Protein AF-A0A2V8UN53-F1 (afdb_monomer)

Foldseek 3Di:
DPDDPPDDPDQDDPPPDRPDDDPVVVVVLVVVQVVCCVPPQPPNDDSVVSVVVVVVVLVVCCVDPNVVVSVVVVVVVVVVD

Secondary structure (DSSP, 8-state):
----TT--------SSS-----HHHHHHHHHHHHHHIIIIIGGG--HHHHHHHHHHHHHHHHTSTTHHHHHHHHHHHTT--

Sequence (81 aa):
EVISPGRPSIYVNLGPHPPRLWPEDLDRLHELWLRLSEDQFGSKLHHRDVIGAALRRLEKDLDSDRRNDAIEDLNRELRKD

pLDDT: mean 81.08, std 21.01, range [35.97, 98.25]

Structure (mmCIF, N/CA/C/O backbone):
data_AF-A0A2V8UN53-F1
#
_entry.id   AF-A0A2V8UN53-F1
#
loop_
_atom_site.group_PDB
_atom_site.id
_atom_site.type_symbol
_atom_site.label_atom_id
_atom_site.label_alt_id
_atom_site.label_comp_id
_atom_site.label_asym_id
_atom_site.label_entity_id
_atom_site.label_seq_id
_atom_site.pdbx_PDB_ins_code
_atom_site.Cartn_x
_atom_site.Cartn_y
_atom_site.Cartn_z
_atom_site.occupancy
_atom_site.B_iso_or_equiv
_atom_site.auth_seq_id
_atom_site.auth_comp_id
_atom_site.auth_asym_id
_atom_site.auth_atom_id
_atom_site.pdbx_PDB_model_num
ATOM 1 N N . GLU A 1 1 ? -3.875 -13.178 -9.353 1.00 35.97 1 GLU A N 1
ATOM 2 C CA . GLU A 1 1 ? -4.886 -13.031 -10.415 1.00 35.97 1 GLU A CA 1
ATOM 3 C C . GLU A 1 1 ? -4.460 -13.907 -11.584 1.00 35.97 1 GLU A C 1
ATOM 5 O O . GLU A 1 1 ? -3.322 -13.791 -12.028 1.00 35.97 1 GLU A O 1
ATOM 10 N N . VAL A 1 2 ? -5.290 -14.871 -11.987 1.00 40.50 2 VAL A N 1
ATOM 11 C CA . VAL A 1 2 ? -4.982 -15.736 -13.135 1.00 40.50 2 VAL A CA 1
ATOM 12 C C . VAL A 1 2 ? -5.184 -14.893 -14.391 1.00 40.50 2 VAL A C 1
ATOM 14 O O . VAL A 1 2 ? -6.306 -14.751 -14.872 1.00 40.50 2 VAL A O 1
ATOM 17 N N . ILE A 1 3 ? -4.110 -14.280 -14.886 1.00 44.66 3 ILE A N 1
ATOM 18 C CA . ILE A 1 3 ? -4.133 -13.541 -16.150 1.00 44.66 3 ILE A CA 1
ATOM 19 C C . ILE A 1 3 ? -3.527 -14.450 -17.215 1.00 44.66 3 ILE A C 1
ATOM 21 O O . ILE A 1 3 ? -2.313 -14.618 -17.305 1.00 44.66 3 ILE A O 1
ATOM 25 N N . SER A 1 4 ? -4.403 -15.091 -17.988 1.00 42.59 4 SER A N 1
ATOM 26 C CA . SER A 1 4 ? -4.030 -15.835 -19.190 1.00 42.59 4 SER A CA 1
ATOM 27 C C . SER A 1 4 ? -3.414 -14.889 -20.235 1.00 42.59 4 SER A C 1
ATOM 29 O O . SER A 1 4 ? -3.835 -13.730 -20.323 1.00 42.59 4 SER A O 1
ATOM 31 N N . PRO A 1 5 ? -2.456 -15.350 -21.060 1.00 39.28 5 PRO A N 1
ATOM 32 C CA . PRO A 1 5 ? -1.834 -14.510 -22.076 1.00 39.28 5 PRO A CA 1
ATOM 33 C C . PRO A 1 5 ? -2.880 -14.166 -23.146 1.00 39.28 5 PRO A C 1
ATOM 35 O O . PRO A 1 5 ? -3.413 -15.065 -23.790 1.00 39.28 5 PRO A O 1
ATOM 38 N N . GLY A 1 6 ? -3.205 -12.879 -23.308 1.00 47.19 6 GLY A N 1
ATOM 39 C CA . GLY A 1 6 ? -4.120 -12.395 -24.354 1.00 47.19 6 GLY A CA 1
ATOM 40 C C . GLY A 1 6 ? -5.284 -11.514 -23.889 1.00 47.19 6 GLY A C 1
ATOM 41 O O . GLY A 1 6 ? -6.006 -10.993 -24.735 1.00 47.19 6 GLY A O 1
ATOM 42 N N . ARG A 1 7 ? -5.481 -11.292 -22.580 1.00 42.25 7 ARG A N 1
ATOM 43 C CA . ARG A 1 7 ? -6.427 -10.262 -22.113 1.00 42.25 7 ARG A CA 1
ATOM 44 C C . ARG A 1 7 ? -5.747 -8.885 -22.111 1.00 42.25 7 ARG A C 1
ATOM 46 O O . ARG A 1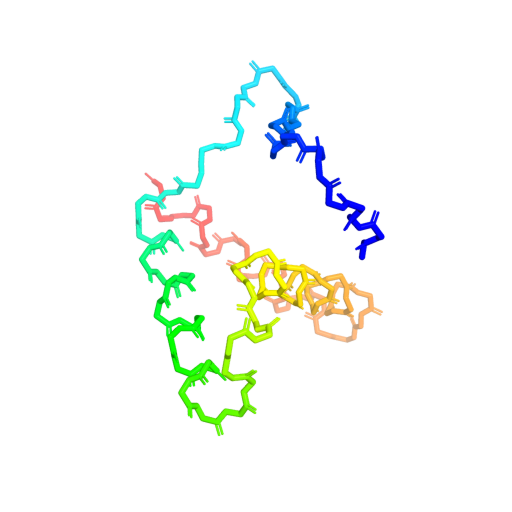 7 ? -4.725 -8.750 -21.439 1.00 42.25 7 ARG A O 1
ATOM 53 N N . PRO A 1 8 ? -6.280 -7.871 -22.819 1.00 44.84 8 PRO A N 1
ATOM 54 C CA . PRO A 1 8 ? -5.788 -6.505 -22.676 1.00 44.84 8 PRO A CA 1
ATOM 55 C C . PRO A 1 8 ? -5.975 -6.053 -21.225 1.00 44.84 8 PRO A C 1
ATOM 57 O O . PRO A 1 8 ? -6.961 -6.430 -20.587 1.00 44.84 8 PRO A O 1
ATOM 60 N N . SER A 1 9 ? -5.026 -5.269 -20.705 1.00 49.22 9 SER A N 1
ATOM 61 C CA . SER A 1 9 ? -5.128 -4.637 -19.387 1.00 49.22 9 SER A CA 1
ATOM 62 C C . SER A 1 9 ? -6.468 -3.912 -19.284 1.00 49.22 9 SER A C 1
ATOM 64 O O . SER A 1 9 ? -6.698 -2.910 -19.958 1.00 49.22 9 SER A O 1
ATOM 66 N N . ILE A 1 10 ? -7.386 -4.464 -18.497 1.00 47.34 10 ILE A N 1
ATOM 67 C CA . ILE A 1 10 ? -8.733 -3.922 -18.352 1.00 47.34 10 ILE A CA 1
ATOM 68 C C . ILE A 1 10 ? -8.682 -2.796 -17.328 1.00 47.34 10 ILE A C 1
ATOM 70 O O . ILE A 1 10 ? -8.466 -3.028 -16.142 1.00 47.34 10 ILE A O 1
ATOM 74 N N . TYR A 1 11 ? -8.886 -1.570 -17.805 1.00 51.09 11 TYR A N 1
ATOM 75 C CA . TYR A 1 11 ? -9.232 -0.435 -16.960 1.00 51.09 11 TYR A CA 1
ATOM 76 C C . TYR A 1 11 ? -10.600 -0.717 -16.337 1.00 51.09 11 TYR A C 1
ATOM 78 O O . TYR A 1 11 ? -11.606 -0.790 -17.043 1.00 51.09 11 TYR A O 1
ATOM 86 N N . VAL A 1 12 ? -10.643 -0.907 -15.022 1.00 45.81 12 VAL A N 1
ATOM 87 C CA . VAL A 1 12 ? -11.899 -1.019 -14.275 1.00 45.81 12 VAL A CA 1
ATOM 88 C C . VAL A 1 12 ? -12.237 0.349 -13.694 1.00 45.81 12 VAL A C 1
ATOM 90 O O . VAL A 1 12 ? -11.475 0.901 -12.904 1.00 45.81 12 VAL A O 1
ATOM 93 N N . ASN A 1 13 ? -13.379 0.905 -14.104 1.00 41.16 13 ASN A N 1
ATOM 94 C CA . ASN A 1 13 ? -13.929 2.115 -13.499 1.00 41.16 13 ASN A CA 1
ATOM 95 C C . ASN A 1 13 ? -14.428 1.784 -12.089 1.00 41.16 13 ASN A C 1
ATOM 97 O O . ASN A 1 13 ? -15.437 1.099 -1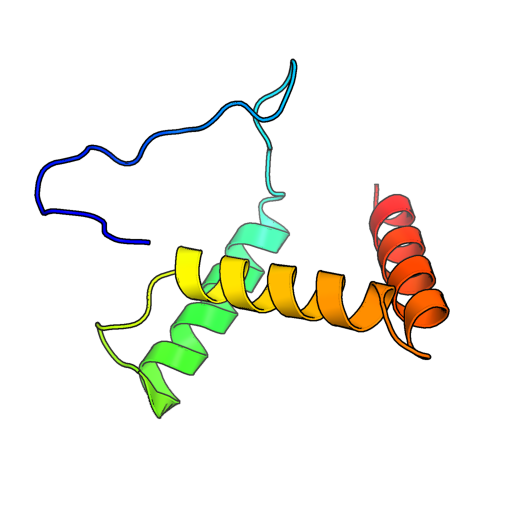1.925 1.00 41.16 13 ASN A O 1
ATOM 101 N N . LEU A 1 14 ? -13.730 2.288 -11.075 1.00 47.22 14 LEU A N 1
ATOM 102 C CA . LEU A 1 14 ? -14.216 2.315 -9.700 1.00 47.22 14 LEU A CA 1
ATOM 103 C C . LEU A 1 14 ? -14.994 3.628 -9.494 1.00 47.22 14 LEU A C 1
ATOM 105 O O . LEU A 1 14 ? -14.445 4.614 -9.020 1.00 47.22 14 LEU A O 1
ATOM 109 N N . GLY A 1 15 ? -16.272 3.654 -9.891 1.00 50.41 15 GLY A N 1
ATOM 110 C CA . GLY A 1 15 ? -17.167 4.809 -9.697 1.00 50.41 15 GLY A CA 1
ATOM 111 C C . GLY A 1 15 ? -17.219 5.823 -10.861 1.00 50.41 15 GLY A C 1
ATOM 112 O O . GLY A 1 15 ? -16.728 5.534 -11.952 1.00 50.41 15 GLY A O 1
ATOM 113 N N . PRO A 1 16 ? -17.861 7.001 -10.671 1.00 49.81 16 PRO A N 1
ATOM 114 C CA . PRO A 1 16 ? -18.149 7.976 -11.738 1.00 49.81 16 PRO A CA 1
ATOM 115 C C . PRO A 1 16 ? -16.918 8.735 -12.261 1.00 49.81 16 PRO A C 1
ATOM 117 O O . PRO A 1 16 ? -17.025 9.501 -13.220 1.00 49.81 16 PRO A O 1
ATOM 120 N N . HIS A 1 17 ? -15.750 8.525 -11.658 1.00 44.78 17 HIS A N 1
ATOM 121 C CA . HIS A 1 17 ? -14.488 9.095 -12.103 1.00 44.78 17 HIS A CA 1
ATOM 122 C C . HIS A 1 17 ? -13.442 7.985 -12.235 1.00 44.78 17 HIS A C 1
ATOM 124 O O . HIS A 1 17 ? -13.405 7.089 -11.391 1.00 44.78 17 HIS A O 1
ATOM 130 N N . PRO A 1 18 ? -12.582 8.023 -13.269 1.00 48.22 18 PRO A N 1
ATOM 131 C CA . PRO A 1 18 ? -11.463 7.098 -13.350 1.00 48.22 18 PRO A CA 1
ATOM 132 C C . PRO A 1 18 ? -10.562 7.326 -12.127 1.00 48.22 18 PRO A C 1
ATOM 134 O O . PRO A 1 18 ? -10.270 8.490 -11.833 1.00 48.22 18 PRO A O 1
ATOM 137 N N . PRO A 1 19 ? -10.122 6.274 -11.414 1.00 59.19 19 PRO A N 1
ATOM 138 C CA . PRO A 1 19 ? -9.159 6.432 -10.333 1.00 59.19 19 PRO A CA 1
ATOM 139 C C . PRO A 1 19 ? -7.887 7.059 -10.911 1.00 59.19 19 PRO A C 1
ATOM 141 O O . PRO A 1 19 ? -7.150 6.421 -11.665 1.00 59.19 19 PRO A O 1
ATOM 144 N N . ARG A 1 20 ? -7.669 8.343 -10.618 1.00 66.31 20 ARG A N 1
ATOM 145 C CA . ARG A 1 20 ? -6.442 9.051 -10.977 1.00 66.31 20 ARG A CA 1
ATOM 146 C C . ARG A 1 20 ? -5.499 8.896 -9.800 1.00 66.31 20 ARG A C 1
ATOM 148 O O . ARG A 1 20 ? -5.690 9.544 -8.778 1.00 66.31 20 ARG A O 1
ATOM 155 N N . LEU A 1 21 ? -4.524 8.003 -9.941 1.00 73.88 21 LEU A N 1
ATOM 156 C CA . LEU A 1 21 ? -3.354 8.059 -9.076 1.00 73.88 21 LEU A CA 1
ATOM 157 C C . LEU A 1 21 ? -2.617 9.359 -9.377 1.00 73.88 21 LEU A C 1
ATOM 159 O O . LEU A 1 21 ? -2.526 9.768 -10.541 1.00 73.88 21 LEU A O 1
ATOM 163 N N . TRP A 1 22 ? -2.135 10.004 -8.327 1.00 80.69 22 TRP A N 1
ATOM 164 C CA . TRP A 1 22 ? -1.336 11.205 -8.464 1.00 80.69 22 TRP A CA 1
ATOM 165 C C . TRP A 1 22 ? -0.005 10.844 -9.137 1.00 80.69 22 TRP A C 1
ATOM 167 O O . TRP A 1 22 ? 0.475 9.718 -8.955 1.00 80.69 22 TRP A O 1
ATOM 177 N N . PRO A 1 23 ? 0.596 11.736 -9.945 1.00 81.62 23 PRO A N 1
ATOM 178 C CA . PRO A 1 23 ? 1.908 11.482 -10.541 1.00 81.62 23 PRO A CA 1
ATOM 179 C C . PRO A 1 23 ? 2.944 11.018 -9.510 1.00 81.62 23 PRO A C 1
ATOM 181 O O . PRO A 1 23 ? 3.664 10.051 -9.744 1.00 81.62 23 PRO A O 1
ATOM 184 N N . GLU A 1 24 ? 2.930 11.617 -8.322 1.00 83.31 24 GLU A N 1
ATOM 185 C CA . GLU A 1 24 ? 3.838 11.300 -7.221 1.00 83.31 24 GLU A CA 1
ATOM 186 C C . GLU A 1 24 ? 3.633 9.872 -6.682 1.00 83.31 24 GLU A C 1
ATOM 188 O O . GLU A 1 24 ? 4.590 9.214 -6.263 1.00 83.31 24 GLU A O 1
ATOM 193 N N . ASP A 1 25 ? 2.399 9.360 -6.716 1.00 86.81 25 ASP A N 1
ATOM 194 C CA . ASP A 1 25 ? 2.092 7.980 -6.330 1.00 86.81 25 ASP A CA 1
ATOM 195 C C . ASP A 1 25 ? 2.552 6.976 -7.389 1.00 86.81 25 ASP A C 1
ATOM 197 O O . ASP A 1 25 ? 2.978 5.869 -7.045 1.00 86.81 25 ASP A O 1
ATOM 201 N N . LEU A 1 26 ? 2.494 7.348 -8.673 1.00 87.81 26 LEU A N 1
ATOM 202 C CA . LEU A 1 26 ? 3.028 6.529 -9.763 1.00 87.81 26 LEU A CA 1
ATOM 203 C C . LEU A 1 26 ? 4.552 6.434 -9.685 1.00 87.81 26 LEU A C 1
ATOM 205 O O . LEU A 1 26 ? 5.091 5.334 -9.817 1.00 87.81 26 LEU A O 1
ATOM 209 N N . ASP A 1 27 ? 5.224 7.547 -9.400 1.00 89.25 27 ASP A N 1
ATOM 210 C CA . ASP A 1 27 ? 6.673 7.574 -9.195 1.00 89.25 27 ASP A CA 1
ATOM 211 C C . ASP A 1 27 ? 7.056 6.715 -7.986 1.00 89.25 27 ASP A C 1
ATOM 213 O O . ASP A 1 27 ? 7.907 5.828 -8.081 1.00 89.25 27 ASP A O 1
ATOM 217 N N . ARG A 1 28 ? 6.354 6.876 -6.857 1.00 93.56 28 ARG A N 1
ATOM 218 C CA . ARG A 1 28 ? 6.574 6.050 -5.660 1.00 93.56 28 ARG A CA 1
ATOM 219 C C . ARG A 1 28 ? 6.356 4.563 -5.936 1.00 93.56 28 ARG A C 1
ATOM 221 O O . ARG A 1 28 ? 7.119 3.726 -5.448 1.00 93.56 28 ARG A O 1
ATOM 228 N N . LEU A 1 29 ? 5.315 4.219 -6.691 1.00 94.00 29 LEU A N 1
ATOM 229 C CA . LEU A 1 29 ? 5.040 2.846 -7.099 1.00 94.00 29 LEU A CA 1
ATOM 230 C C . LEU A 1 29 ? 6.167 2.285 -7.973 1.00 94.00 29 LEU A C 1
ATOM 232 O O . LEU A 1 29 ? 6.571 1.136 -7.772 1.00 94.00 29 LEU A O 1
ATOM 236 N N . HIS A 1 30 ? 6.664 3.077 -8.922 1.00 92.62 30 HIS A N 1
ATOM 237 C CA . HIS A 1 30 ? 7.756 2.683 -9.802 1.00 92.62 30 HIS A CA 1
ATOM 238 C C . HIS A 1 30 ? 9.045 2.419 -9.020 1.00 92.62 30 HIS A C 1
ATOM 240 O O . HIS A 1 30 ? 9.649 1.363 -9.191 1.00 92.62 30 HIS A O 1
ATOM 246 N N . GLU A 1 31 ? 9.408 3.303 -8.092 1.00 96.44 31 GLU A N 1
ATOM 247 C CA . GLU A 1 31 ? 10.602 3.152 -7.250 1.00 96.44 31 GLU A CA 1
ATOM 248 C C . GLU A 1 31 ? 10.545 1.897 -6.370 1.00 96.44 31 GLU A C 1
ATOM 250 O O . GLU A 1 31 ? 11.504 1.127 -6.278 1.00 96.44 31 GLU A O 1
ATOM 255 N N . LEU A 1 32 ? 9.390 1.633 -5.748 1.00 96.88 32 LEU A N 1
ATOM 256 C CA . LEU A 1 32 ? 9.191 0.404 -4.976 1.00 96.88 32 LEU A CA 1
ATOM 257 C C . LEU A 1 32 ? 9.295 -0.840 -5.860 1.00 96.88 32 LEU A C 1
ATOM 259 O O . LEU A 1 32 ? 9.879 -1.844 -5.446 1.00 96.88 32 LEU A O 1
ATOM 263 N N . TRP A 1 33 ? 8.729 -0.787 -7.066 1.00 97.06 33 TRP A N 1
ATOM 264 C CA . TRP A 1 33 ? 8.829 -1.875 -8.030 1.00 97.06 33 TRP A CA 1
ATOM 265 C C . TRP A 1 33 ? 10.275 -2.107 -8.478 1.00 97.06 33 TRP A C 1
ATOM 267 O O . TRP A 1 33 ? 10.703 -3.262 -8.483 1.00 97.06 33 TRP A O 1
ATOM 277 N N . LEU A 1 34 ? 11.028 -1.053 -8.803 1.00 97.06 34 LEU A N 1
ATOM 278 C CA . LEU A 1 34 ? 12.417 -1.146 -9.253 1.00 97.06 34 LEU A CA 1
ATOM 279 C C . LEU A 1 34 ? 13.275 -1.811 -8.179 1.00 97.06 34 LEU A C 1
ATOM 281 O O . LEU A 1 34 ? 13.859 -2.865 -8.427 1.00 97.06 34 LEU A O 1
ATOM 285 N N . ARG A 1 35 ? 13.225 -1.281 -6.953 1.00 97.06 35 ARG A N 1
ATOM 286 C CA . ARG A 1 35 ? 13.954 -1.825 -5.802 1.00 97.06 35 ARG A CA 1
ATOM 287 C C . ARG A 1 35 ? 13.678 -3.312 -5.590 1.00 97.06 35 ARG A C 1
ATOM 289 O O . ARG A 1 35 ? 14.589 -4.117 -5.452 1.00 97.06 35 ARG A O 1
ATOM 296 N N . LEU A 1 36 ? 12.405 -3.702 -5.569 1.00 96.75 36 LEU A N 1
ATOM 297 C CA . LEU A 1 36 ? 12.022 -5.095 -5.322 1.00 96.75 36 LEU A CA 1
ATOM 298 C C . LEU A 1 36 ? 12.359 -6.020 -6.505 1.00 96.75 36 LEU A C 1
ATOM 300 O O . LEU A 1 36 ? 12.626 -7.211 -6.303 1.00 96.75 36 LEU A O 1
ATOM 304 N N . SER A 1 37 ? 12.342 -5.491 -7.729 1.00 94.50 37 SER A N 1
ATOM 305 C CA . SER A 1 37 ? 12.727 -6.228 -8.935 1.00 94.50 37 SER A CA 1
ATOM 306 C C . SER A 1 37 ? 14.232 -6.479 -8.971 1.00 94.50 37 SER A C 1
ATOM 308 O O . SER A 1 37 ? 14.642 -7.593 -9.285 1.00 94.50 37 SER A O 1
ATOM 310 N N . GLU A 1 38 ? 15.044 -5.491 -8.603 1.00 95.06 38 GLU A N 1
ATOM 311 C CA . GLU A 1 38 ? 16.504 -5.617 -8.532 1.00 95.06 38 GLU A CA 1
ATOM 312 C C . GLU A 1 38 ? 16.950 -6.534 -7.383 1.00 95.06 38 GLU A C 1
ATOM 314 O O . GLU A 1 38 ? 17.808 -7.393 -7.583 1.00 95.06 38 GLU A O 1
ATOM 319 N N . ASP A 1 39 ? 16.321 -6.412 -6.209 1.00 92.94 39 ASP A N 1
ATOM 320 C CA . ASP A 1 39 ? 16.770 -7.098 -4.991 1.00 92.94 39 ASP A CA 1
ATOM 321 C C . ASP A 1 39 ? 16.355 -8.579 -4.912 1.00 92.94 39 ASP A C 1
ATOM 323 O O . ASP A 1 39 ? 17.093 -9.403 -4.369 1.00 92.94 39 ASP A O 1
ATOM 327 N N . GLN A 1 40 ? 15.145 -8.935 -5.366 1.00 92.81 40 GLN A N 1
ATOM 328 C CA . GLN A 1 40 ? 14.565 -10.261 -5.079 1.00 92.81 40 GLN A CA 1
ATOM 329 C C . GLN A 1 40 ? 13.832 -10.922 -6.242 1.00 92.81 40 GLN A C 1
ATOM 331 O O . GLN A 1 40 ? 13.952 -12.135 -6.434 1.00 92.81 40 GLN A O 1
ATOM 336 N N . PHE A 1 41 ? 12.995 -10.179 -6.964 1.00 93.56 41 PHE A N 1
ATOM 337 C CA . PHE A 1 41 ? 11.937 -10.807 -7.763 1.00 93.56 41 PHE A CA 1
ATOM 338 C C . PHE A 1 41 ? 12.183 -10.773 -9.274 1.00 93.56 41 PHE A C 1
ATOM 340 O O . PHE A 1 41 ? 11.562 -11.550 -10.010 1.00 93.56 41 PHE A O 1
ATOM 347 N N . GLY A 1 42 ? 13.101 -9.927 -9.746 1.00 93.38 42 GLY A N 1
ATOM 348 C CA . GLY A 1 42 ? 13.418 -9.766 -11.161 1.00 93.38 42 GLY A CA 1
ATOM 349 C C . GLY A 1 42 ? 12.177 -9.490 -12.009 1.00 93.38 42 GLY A C 1
ATOM 350 O O . GLY A 1 42 ? 11.206 -8.875 -11.571 1.00 93.38 42 GLY A O 1
ATOM 351 N N . SER A 1 43 ? 12.171 -10.041 -13.221 1.00 91.25 43 SER A N 1
ATOM 352 C CA . SER A 1 43 ? 11.085 -9.880 -14.195 1.00 91.25 43 SER A CA 1
ATOM 353 C C . SER A 1 43 ? 9.742 -10.499 -13.788 1.00 91.25 43 SER A C 1
ATOM 355 O O . SER A 1 43 ? 8.759 -10.344 -14.512 1.00 91.25 43 SER A O 1
ATOM 357 N N . LYS A 1 44 ? 9.666 -11.215 -12.658 1.00 92.56 44 LYS A N 1
ATOM 358 C CA . LYS A 1 44 ? 8.405 -11.794 -12.169 1.00 92.56 44 LYS A CA 1
ATOM 359 C C . LYS A 1 44 ? 7.521 -10.766 -11.465 1.00 92.56 44 LYS A C 1
ATOM 361 O O . LYS A 1 44 ? 6.318 -11.005 -11.352 1.00 92.56 44 LYS A O 1
ATOM 366 N N . LEU A 1 45 ? 8.095 -9.668 -10.973 1.00 93.94 45 LEU A N 1
ATOM 367 C CA . LEU A 1 45 ? 7.357 -8.634 -10.259 1.00 93.94 45 LEU A CA 1
ATOM 368 C C . LEU A 1 45 ? 6.740 -7.631 -11.231 1.00 93.94 45 LEU A C 1
ATOM 370 O O . LEU A 1 45 ? 7.411 -7.110 -12.118 1.00 93.94 45 LEU A O 1
ATOM 374 N N . HIS A 1 46 ? 5.472 -7.300 -11.017 1.00 92.88 46 HIS A N 1
ATOM 375 C CA . HIS A 1 46 ? 4.765 -6.262 -11.758 1.00 92.88 46 HIS A CA 1
ATOM 376 C C . HIS A 1 46 ? 4.276 -5.174 -10.797 1.00 92.88 46 HIS A C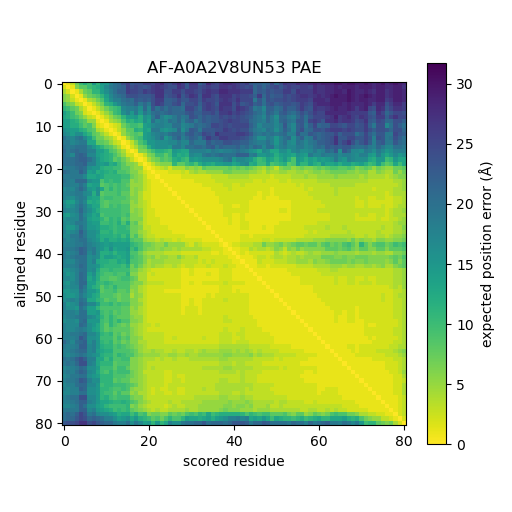 1
ATOM 378 O O . HIS A 1 46 ? 4.006 -5.438 -9.626 1.00 92.88 46 HIS A O 1
ATOM 384 N N . HIS A 1 47 ? 4.054 -3.958 -11.300 1.00 90.81 47 HIS A N 1
ATOM 385 C CA . HIS A 1 47 ? 3.493 -2.852 -10.511 1.00 90.81 47 HIS A CA 1
ATOM 386 C C . HIS A 1 47 ? 2.182 -3.234 -9.784 1.00 90.81 47 HIS A C 1
ATOM 388 O O . HIS A 1 47 ? 2.003 -2.915 -8.610 1.00 90.81 47 HIS A O 1
ATOM 394 N N . ARG A 1 48 ? 1.295 -4.008 -10.434 1.00 90.19 48 ARG A N 1
ATOM 395 C CA . ARG A 1 48 ? 0.044 -4.510 -9.8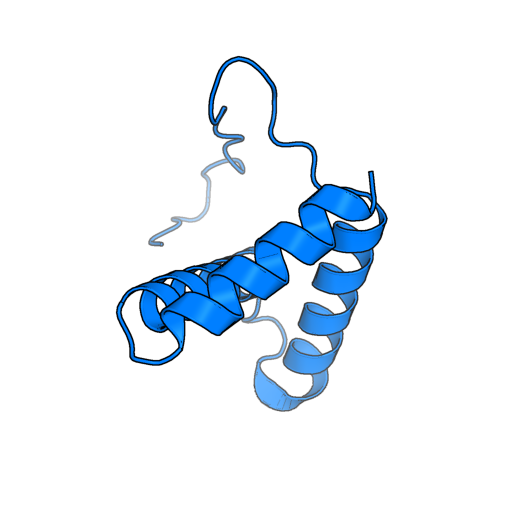21 1.00 90.19 48 ARG A CA 1
ATOM 396 C C . ARG A 1 48 ? 0.274 -5.375 -8.578 1.00 90.19 48 ARG A C 1
ATOM 398 O O . ARG A 1 48 ? -0.579 -5.411 -7.696 1.00 90.19 48 ARG A O 1
ATOM 405 N N . ASP A 1 49 ? 1.409 -6.067 -8.500 1.00 93.75 49 ASP A N 1
ATOM 406 C CA . ASP A 1 49 ? 1.728 -6.946 -7.377 1.00 93.75 49 ASP A CA 1
ATOM 407 C C . ASP A 1 49 ? 2.120 -6.112 -6.150 1.00 93.75 49 ASP A C 1
ATOM 409 O O . ASP A 1 49 ? 1.699 -6.424 -5.034 1.00 93.75 49 ASP A O 1
ATOM 413 N N . VAL A 1 50 ? 2.844 -5.006 -6.371 1.00 95.38 50 VAL A N 1
ATOM 414 C CA . VAL A 1 50 ? 3.192 -4.015 -5.340 1.00 95.38 50 VAL A CA 1
ATOM 415 C C . VAL A 1 50 ? 1.933 -3.335 -4.805 1.00 95.38 50 VAL A C 1
ATOM 417 O O . VAL A 1 50 ? 1.714 -3.346 -3.593 1.00 95.38 50 VAL A O 1
ATOM 420 N N . ILE A 1 51 ? 1.059 -2.837 -5.692 1.00 93.44 51 ILE A N 1
ATOM 421 C CA . ILE A 1 51 ? -0.235 -2.252 -5.295 1.00 93.44 51 ILE A CA 1
ATOM 422 C C . ILE A 1 51 ? -1.053 -3.275 -4.504 1.00 93.44 51 ILE A C 1
ATOM 424 O O . ILE A 1 51 ? -1.501 -2.992 -3.396 1.00 93.44 51 ILE A O 1
ATOM 428 N N . GLY A 1 52 ? -1.215 -4.490 -5.032 1.00 92.12 52 GLY A N 1
ATOM 429 C CA . GLY A 1 52 ? -1.994 -5.529 -4.364 1.00 92.12 52 GLY A CA 1
ATOM 430 C C . GLY A 1 52 ? -1.440 -5.887 -2.982 1.00 92.12 52 GLY A C 1
ATOM 431 O O . GLY A 1 52 ? -2.211 -6.156 -2.062 1.00 92.12 52 GLY A O 1
ATOM 432 N N . ALA A 1 53 ? -0.116 -5.887 -2.810 1.00 96.12 53 ALA A N 1
ATOM 433 C CA . ALA A 1 53 ? 0.509 -6.104 -1.509 1.00 96.12 53 ALA A CA 1
ATOM 434 C C . ALA A 1 53 ? 0.272 -4.935 -0.542 1.00 96.12 53 ALA A C 1
ATOM 436 O O . ALA A 1 53 ? 0.017 -5.187 0.635 1.00 96.12 53 ALA A O 1
ATOM 437 N N . ALA A 1 54 ? 0.332 -3.689 -1.017 1.00 96.06 54 ALA A N 1
ATOM 438 C CA . ALA A 1 54 ? 0.041 -2.505 -0.211 1.00 96.06 54 ALA A CA 1
ATOM 439 C C . ALA A 1 54 ? -1.424 -2.484 0.258 1.00 96.06 54 ALA A C 1
ATOM 441 O O . ALA A 1 54 ? -1.678 -2.302 1.445 1.00 96.06 54 ALA A O 1
ATOM 442 N N . LEU A 1 55 ? -2.372 -2.780 -0.637 1.00 95.31 55 LEU A N 1
ATOM 443 C CA . LEU A 1 55 ? -3.799 -2.842 -0.306 1.00 95.31 55 LEU A CA 1
ATOM 444 C C . LEU A 1 55 ? -4.102 -3.917 0.744 1.00 95.31 55 LEU A C 1
ATOM 446 O O . LEU A 1 55 ? -4.724 -3.619 1.756 1.00 95.31 55 LEU A O 1
ATOM 450 N N . ARG A 1 56 ? -3.577 -5.140 0.577 1.00 97.38 56 ARG A N 1
ATOM 451 C CA . ARG A 1 56 ? -3.754 -6.210 1.580 1.00 97.38 56 ARG A CA 1
ATOM 452 C C . ARG A 1 56 ? -3.129 -5.872 2.934 1.00 97.38 56 ARG A C 1
ATOM 454 O O . ARG A 1 56 ? -3.607 -6.339 3.964 1.00 97.38 56 ARG A O 1
ATOM 461 N N . ARG A 1 57 ? -2.032 -5.106 2.950 1.00 97.50 57 ARG A N 1
ATOM 462 C CA . ARG A 1 57 ? -1.435 -4.613 4.201 1.00 97.50 57 ARG A CA 1
ATOM 463 C C . ARG A 1 57 ? -2.352 -3.596 4.871 1.00 97.50 57 ARG A C 1
ATOM 465 O O . ARG A 1 57 ? -2.571 -3.725 6.066 1.00 97.50 57 ARG A O 1
ATOM 472 N N . LEU A 1 58 ? -2.926 -2.666 4.108 1.00 97.31 58 LEU A N 1
ATOM 473 C CA . LEU A 1 58 ? -3.888 -1.700 4.633 1.00 97.31 58 LEU A CA 1
ATOM 474 C C . LEU A 1 58 ? -5.142 -2.391 5.189 1.00 97.31 58 LEU A C 1
ATOM 476 O O . LEU A 1 58 ? -5.542 -2.085 6.305 1.00 97.31 58 LEU A O 1
ATOM 480 N N . GLU A 1 59 ? -5.718 -3.356 4.465 1.00 97.50 59 GLU A N 1
ATOM 481 C CA . GLU A 1 59 ? -6.845 -4.172 4.951 1.00 97.50 59 GLU A CA 1
ATOM 482 C C . GLU A 1 59 ? -6.508 -4.847 6.287 1.00 97.50 59 GLU A C 1
ATOM 484 O O . GLU A 1 59 ? -7.236 -4.701 7.265 1.00 97.50 59 GLU A O 1
ATOM 489 N N . LYS A 1 60 ? -5.349 -5.514 6.361 1.00 97.69 60 LYS A N 1
ATOM 490 C CA . LYS A 1 60 ? -4.890 -6.158 7.596 1.00 97.69 60 LYS A CA 1
ATOM 491 C C . LYS A 1 60 ? -4.717 -5.160 8.742 1.00 97.69 60 LYS A C 1
ATOM 493 O O . LYS A 1 60 ? -5.064 -5.478 9.875 1.00 97.69 60 LYS A O 1
ATOM 498 N N . ASP A 1 61 ? -4.148 -3.992 8.462 1.00 98.25 61 ASP A N 1
ATOM 499 C CA . ASP A 1 61 ? -3.916 -2.967 9.474 1.00 98.25 61 ASP A CA 1
ATOM 500 C C . ASP A 1 61 ? -5.249 -2.432 10.019 1.00 98.25 61 ASP A C 1
ATOM 502 O O . ASP A 1 61 ? -5.395 -2.295 11.235 1.00 98.25 61 ASP A O 1
ATOM 506 N N . LEU A 1 62 ? -6.246 -2.232 9.149 1.00 97.88 62 LEU A N 1
ATOM 507 C CA . LEU A 1 62 ? -7.604 -1.814 9.516 1.00 97.88 62 LEU A CA 1
ATOM 508 C C . LEU A 1 62 ? -8.355 -2.846 10.372 1.00 97.88 62 LEU A C 1
ATOM 510 O O . LEU A 1 62 ? -9.173 -2.448 11.202 1.00 97.88 62 LEU A O 1
ATOM 514 N N . ASP A 1 63 ? -8.051 -4.134 10.210 1.00 97.50 63 ASP A N 1
ATOM 515 C CA . ASP A 1 63 ? -8.637 -5.240 10.982 1.00 97.50 63 ASP A CA 1
ATOM 516 C C . ASP A 1 63 ? -7.825 -5.608 12.243 1.00 97.50 63 ASP A C 1
ATOM 518 O O . ASP A 1 63 ? -8.097 -6.614 12.902 1.00 97.50 63 ASP A O 1
ATOM 522 N N . SER A 1 64 ? -6.815 -4.807 12.595 1.00 97.19 64 SER A N 1
ATOM 523 C CA . SER A 1 64 ? -5.909 -5.063 13.721 1.00 97.19 64 SER A CA 1
ATOM 524 C C . SER A 1 64 ? -5.922 -3.943 14.767 1.00 97.19 64 SER A C 1
ATOM 526 O O . SER A 1 64 ? -6.640 -2.949 14.658 1.00 97.19 64 SER A O 1
ATOM 528 N N . ASP A 1 65 ? -5.079 -4.080 15.787 1.00 97.50 65 ASP A N 1
ATOM 529 C CA . ASP A 1 65 ? -4.784 -3.029 16.764 1.00 97.50 65 ASP A CA 1
ATOM 530 C C . ASP A 1 65 ? -4.166 -1.765 16.131 1.00 97.50 65 ASP A C 1
ATOM 532 O O . ASP A 1 65 ? -4.280 -0.681 16.704 1.00 97.50 65 ASP A O 1
ATOM 536 N N . ARG A 1 66 ? -3.617 -1.861 14.911 1.00 97.69 66 ARG A N 1
ATOM 537 C CA . ARG A 1 66 ? -3.103 -0.726 14.118 1.00 97.69 66 ARG A CA 1
ATOM 538 C C . ARG A 1 66 ? -4.167 0.079 13.369 1.00 97.69 66 ARG A C 1
ATOM 540 O O . ARG A 1 66 ? -3.828 1.009 12.636 1.00 97.69 66 ARG A O 1
ATOM 547 N N . ARG A 1 67 ? -5.455 -0.227 13.550 1.00 98.06 67 ARG A N 1
ATOM 548 C CA . ARG A 1 67 ? -6.551 0.443 12.833 1.00 98.06 67 ARG A CA 1
ATOM 549 C C . ARG A 1 67 ? -6.505 1.968 12.948 1.00 98.06 67 ARG A C 1
ATOM 551 O O . ARG A 1 67 ? -6.758 2.660 11.965 1.00 98.06 67 ARG A O 1
ATOM 558 N N . ASN A 1 68 ? -6.204 2.491 14.136 1.00 98.06 68 ASN A N 1
ATOM 559 C CA . ASN A 1 68 ? -6.162 3.937 14.355 1.00 98.06 68 ASN A CA 1
ATOM 560 C C . ASN A 1 68 ? -4.996 4.595 13.606 1.00 98.06 68 ASN A C 1
ATOM 562 O O . ASN A 1 68 ? -5.207 5.641 13.000 1.00 98.06 68 ASN A O 1
ATOM 566 N N . ASP A 1 69 ? -3.827 3.953 13.565 1.00 98.00 69 ASP A N 1
ATOM 567 C CA . ASP A 1 69 ? -2.667 4.440 12.810 1.00 98.00 69 ASP A CA 1
ATOM 568 C C . ASP A 1 69 ? -2.977 4.487 11.309 1.00 98.00 69 ASP A C 1
ATOM 570 O O . ASP A 1 69 ? -2.728 5.495 10.653 1.00 98.00 69 ASP A O 1
ATOM 574 N N . ALA A 1 70 ? -3.599 3.428 10.775 1.00 97.31 70 ALA A N 1
ATOM 575 C CA . ALA A 1 70 ? -4.001 3.3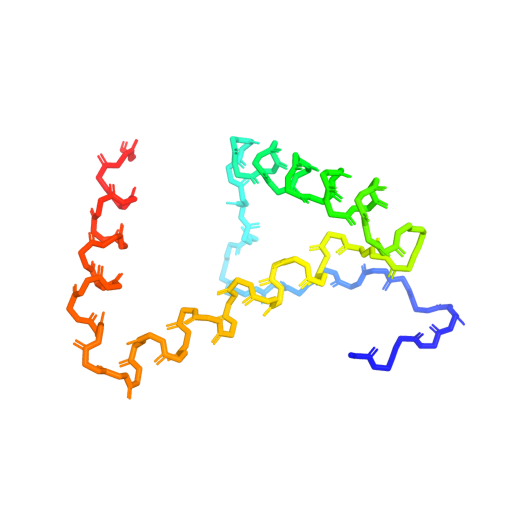64 9.370 1.00 97.31 70 ALA A CA 1
ATOM 576 C C . ALA A 1 70 ? -5.005 4.473 9.002 1.00 97.31 70 ALA A C 1
ATOM 578 O O . ALA A 1 70 ? -4.915 5.075 7.932 1.00 97.31 70 ALA A O 1
ATOM 579 N N . ILE A 1 71 ? -5.951 4.779 9.896 1.00 97.50 71 ILE A N 1
ATOM 580 C CA . ILE A 1 71 ? -6.888 5.898 9.718 1.00 97.50 71 ILE A CA 1
ATOM 581 C C . ILE A 1 71 ? -6.158 7.245 9.793 1.00 97.50 71 ILE A C 1
ATOM 583 O O . ILE A 1 71 ? -6.487 8.166 9.044 1.00 97.50 71 ILE A O 1
ATOM 587 N N . GLU A 1 72 ? -5.181 7.394 10.686 1.00 97.25 72 GLU A N 1
ATOM 588 C CA . GLU A 1 72 ? -4.387 8.618 10.794 1.00 97.25 72 GLU A CA 1
ATOM 589 C C . GLU A 1 72 ? -3.526 8.857 9.546 1.00 97.25 72 GLU A C 1
ATOM 591 O O . GLU A 1 72 ? -3.481 9.984 9.051 1.00 97.25 72 GLU A O 1
ATOM 596 N N . ASP A 1 73 ? -2.911 7.808 8.996 1.00 94.88 73 ASP A N 1
ATOM 597 C CA . ASP A 1 73 ? -2.187 7.856 7.722 1.00 94.88 73 ASP A CA 1
ATOM 598 C C . ASP A 1 73 ? -3.092 8.339 6.586 1.00 94.88 73 ASP A C 1
ATOM 600 O O . ASP A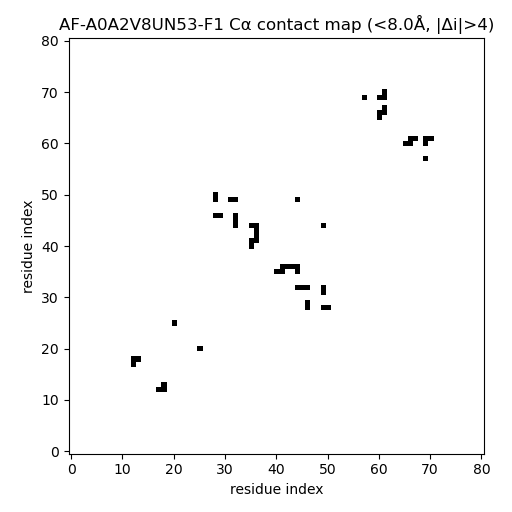 1 73 ? -2.746 9.290 5.886 1.00 94.88 73 ASP A O 1
ATOM 604 N N . LEU A 1 74 ? -4.295 7.769 6.453 1.00 93.56 74 LEU A N 1
ATOM 605 C CA . LEU A 1 74 ? -5.265 8.218 5.449 1.00 93.56 74 LEU A CA 1
ATOM 606 C C . LEU A 1 74 ? -5.672 9.681 5.660 1.00 93.56 74 LEU A C 1
ATOM 608 O O . LEU A 1 74 ? -5.738 10.446 4.702 1.00 93.56 74 LEU A O 1
ATOM 612 N N . ASN A 1 75 ? -5.890 10.103 6.908 1.00 94.56 75 ASN A N 1
ATO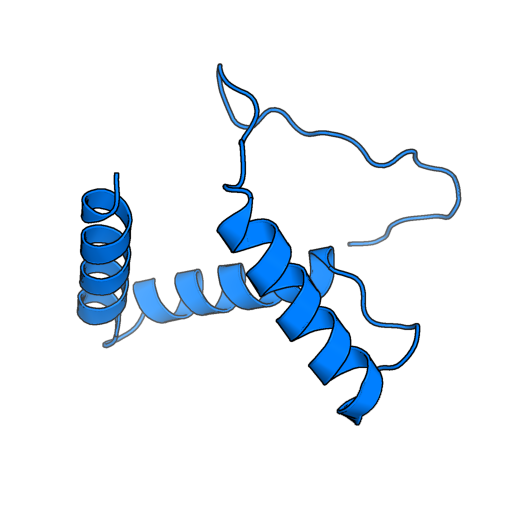M 613 C CA . ASN A 1 75 ? -6.181 11.504 7.216 1.00 94.56 75 ASN A CA 1
ATOM 614 C C . ASN A 1 75 ? -5.024 12.445 6.855 1.00 94.56 75 ASN A C 1
ATOM 616 O O . ASN A 1 75 ? -5.277 13.598 6.508 1.00 94.56 75 ASN A O 1
ATOM 620 N N . ARG A 1 76 ? -3.767 11.997 6.955 1.00 92.38 76 ARG A N 1
ATOM 621 C CA . ARG A 1 76 ? -2.607 12.780 6.505 1.00 92.38 76 ARG A CA 1
ATOM 622 C C . ARG A 1 76 ? -2.586 12.924 4.991 1.00 92.38 76 ARG A C 1
ATOM 624 O O . ARG A 1 76 ? -2.337 14.029 4.523 1.00 92.38 76 ARG A O 1
ATOM 631 N N . GLU A 1 77 ? -2.859 11.854 4.250 1.00 86.94 77 GLU A N 1
ATOM 632 C CA . GLU A 1 77 ? -2.908 11.914 2.785 1.00 86.94 77 GLU A CA 1
ATOM 633 C C . GLU A 1 77 ? -4.051 12.815 2.297 1.00 86.94 77 GLU A C 1
ATOM 635 O O . GLU A 1 77 ? -3.813 13.695 1.482 1.00 86.94 77 GLU A O 1
ATOM 640 N N . LEU A 1 78 ? -5.245 12.728 2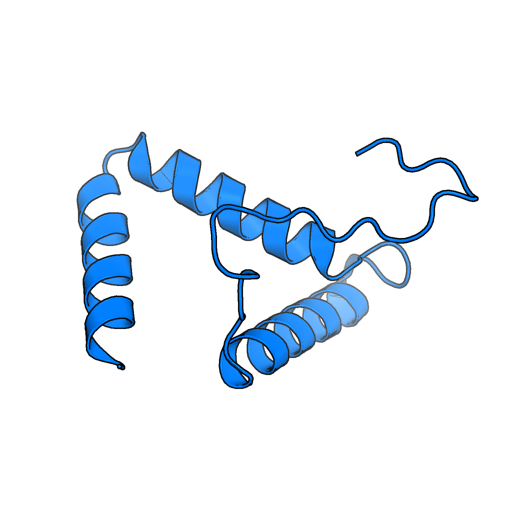.898 1.00 85.19 78 LEU A N 1
ATOM 641 C CA . LEU A 1 78 ? -6.384 13.605 2.570 1.00 85.19 78 LEU A CA 1
ATOM 642 C C . LEU A 1 78 ? -6.140 15.103 2.840 1.00 85.19 78 LEU A C 1
ATOM 644 O 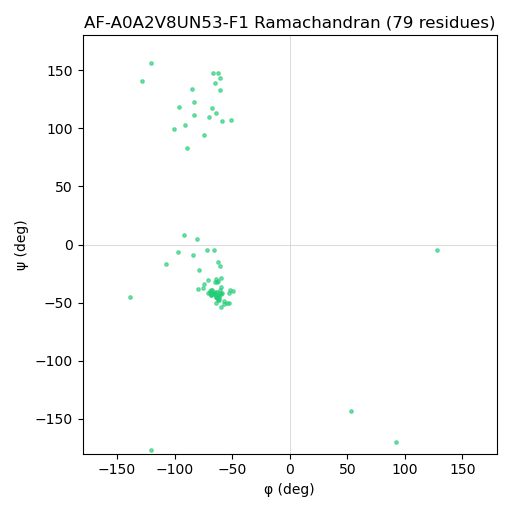O . LEU A 1 78 ? -6.929 15.935 2.407 1.00 85.19 78 LEU A O 1
ATOM 648 N N . ARG A 1 79 ? -5.101 15.453 3.607 1.00 82.38 79 ARG A N 1
ATOM 649 C CA . ARG A 1 79 ? -4.714 16.842 3.915 1.00 82.38 79 ARG A CA 1
ATOM 650 C C . ARG A 1 79 ? -3.599 17.377 3.014 1.00 82.38 79 ARG A C 1
ATOM 652 O O . ARG A 1 79 ? -3.210 18.529 3.193 1.00 82.38 79 ARG A O 1
ATOM 659 N N . LYS A 1 80 ? -3.015 16.538 2.154 1.00 66.12 80 LYS A N 1
ATOM 660 C CA . LYS A 1 80 ? -1.983 16.959 1.194 1.00 66.12 80 LYS A CA 1
ATOM 661 C C . LYS A 1 80 ? -2.575 17.548 -0.094 1.00 66.12 80 LYS A C 1
ATOM 663 O O . LYS A 1 80 ? -1.815 18.139 -0.857 1.00 66.12 80 LYS A O 1
ATOM 668 N N . ASP A 1 81 ? -3.891 17.434 -0.266 1.00 53.22 81 ASP A N 1
ATOM 669 C CA . ASP A 1 81 ? -4.716 18.133 -1.261 1.00 53.22 81 ASP A CA 1
ATOM 670 C C . ASP A 1 81 ? -5.060 19.562 -0.806 1.00 53.22 81 ASP A C 1
ATOM 672 O O . ASP A 1 81 ? -5.092 20.465 -1.676 1.00 53.22 81 ASP A O 1
#

Radius of gyration: 15.15 Å; Cα contacts (8 Å, |Δi|>4): 29; chains: 1; bounding box: 35×34×41 Å

Solvent-accessible surface area (backbone atoms only — not comparable to full-atom values): 5075 Å² total; per-residue (Å²): 130,95,75,66,95,84,69,74,90,74,86,75,70,70,66,100,50,73,81,75,75,52,71,70,53,53,52,53,47,48,52,54,43,50,54,46,24,75,74,76,48,39,92,76,59,50,64,68,55,55,52,51,50,52,50,54,48,51,55,51,30,57,76,42,92,46,25,63,58,51,50,50,52,52,55,54,57,72,65,75,115

Mean predicted aligned error: 8.78 Å